Protein AF-A0AAD5TIK5-F1 (afdb_monomer)

Organism: NCBI:txid109894

InterPro domains:
  IPR019189 Large ribosomal subunit protein mL41 [PF09809] (14-83)
  IPR019189 Large ribosomal subunit protein mL41 [PTHR21338] (10-72)

Solvent-accessible surface area (backbone atoms only — not comparable to full-atom values): 8329 Å² total; per-residue (Å²): 137,83,79,56,72,84,76,65,58,87,69,96,62,89,86,49,54,86,75,49,60,100,84,45,84,55,86,90,78,86,73,75,52,51,47,76,45,98,85,75,48,76,46,78,37,76,90,57,52,88,77,85,88,76,77,89,61,92,84,59,88,77,65,101,70,77,67,89,82,57,79,86,69,80,91,70,84,87,49,79,51,58,58,50,33,80,90,59,48,61,87,89,52,56,69,66,59,50,51,50,53,34,51,52,32,52,49,54,49,51,53,53,54,65,62,57,73,74,82,118

Foldseek 3Di:
DDDDPVVVPDDPDDDDCVRDDPVDDDDPPPDDQFDADPVGDTDGDNVSDDDDDDDDCVPPPDDPDDDPPPDPDPDDDDAQLNCLDPVNDDPPDDVVVSVVSNVVSVVVVVVVVVVVVPPD

Radius of gyration: 28.24 Å; Cα contacts (8 Å, |Δi|>4): 46; chains: 1; bounding box: 49×70×64 Å

Secondary structure (DSSP, 8-state):
-PPPTTTS-S-SSPP-TTTS-TT-----S----EEE-TTSPEEE-GGGSPP--PPP-TT----SS--TTS-----PPPPHHHHTSGGGS-TTS-HHHHHHHHHHHHHHHHHHHHHHTT--

pLDDT: mean 86.06, std 11.11, range [50.03, 97.62]

Nearest PDB structures (foldseek):
  6ywy-assembly1_3  TM=8.355E-01  e=8.961E-04  Neurospora crassa
  5mrc-assembly1_3  TM=8.399E-01  e=1.339E-03  Saccharomyces cerevisiae
  3j6b-assembly1_3  TM=8.224E-01  e=1.751E-03  Saccharomyces cerevisiae
  7nqh-assembly1_Be  TM=7.445E-01  e=1.339E-03  Sus scrofa
  4v1a-assembly1_e  TM=7.504E-01  e=5.849E-03  Sus scrofa

Structure (mmCIF, N/CA/C/O backbone):
data_AF-A0AAD5TIK5-F1
#
_entry.id   AF-A0AAD5TIK5-F1
#
loop_
_atom_site.group_PDB
_atom_site.id
_atom_site.type_symbol
_atom_site.label_atom_id
_atom_site.label_alt_id
_atom_site.label_comp_id
_atom_site.label_asym_id
_atom_site.label_entity_id
_atom_site.label_seq_id
_atom_site.pdbx_PDB_ins_code
_atom_site.Cartn_x
_atom_site.Cartn_y
_atom_site.Cartn_z
_atom_site.occupancy
_atom_site.B_iso_or_equiv
_atom_site.auth_seq_id
_atom_site.auth_comp_id
_atom_site.auth_asym_id
_atom_site.auth_atom_id
_atom_site.pdbx_PDB_model_num
ATOM 1 N N . MET A 1 1 ? 11.619 42.492 -7.413 1.00 57.28 1 MET A N 1
ATOM 2 C CA . MET A 1 1 ? 11.420 41.617 -8.589 1.00 57.28 1 MET A CA 1
ATOM 3 C C . MET A 1 1 ? 12.537 40.581 -8.584 1.00 57.28 1 MET A C 1
ATOM 5 O O . MET A 1 1 ? 13.692 40.977 -8.606 1.00 57.28 1 MET A O 1
ATOM 9 N N . GLN A 1 2 ? 12.225 39.293 -8.423 1.00 55.62 2 GLN A N 1
ATOM 10 C CA . GLN A 1 2 ? 13.240 38.229 -8.442 1.00 55.62 2 GLN A CA 1
ATOM 11 C C . GLN A 1 2 ? 13.550 37.869 -9.908 1.00 55.62 2 GLN A C 1
ATOM 13 O O . GLN A 1 2 ? 12.604 37.728 -10.689 1.00 55.62 2 GLN A O 1
ATOM 18 N N . PRO A 1 3 ? 14.826 37.747 -10.309 1.00 66.81 3 PRO A N 1
ATOM 19 C CA . PRO A 1 3 ? 15.184 37.385 -11.677 1.00 66.81 3 PRO A CA 1
ATOM 20 C C . PRO A 1 3 ? 14.684 35.976 -12.042 1.00 66.81 3 PRO A C 1
ATOM 22 O O . PRO A 1 3 ? 14.521 35.107 -11.184 1.00 66.81 3 PRO A O 1
ATOM 25 N N . SER A 1 4 ? 14.404 35.746 -13.329 1.00 65.69 4 SER A N 1
ATOM 26 C CA . SER A 1 4 ? 13.912 34.451 -13.815 1.00 65.69 4 SER A CA 1
ATOM 27 C C . SER A 1 4 ? 14.976 33.357 -13.638 1.00 65.69 4 SER A C 1
ATOM 29 O O . SER A 1 4 ? 16.172 33.633 -13.642 1.00 65.69 4 SER A O 1
ATOM 31 N N . LYS A 1 5 ? 14.566 32.086 -13.502 1.00 64.12 5 LYS A N 1
ATOM 32 C CA . LYS A 1 5 ? 15.488 30.950 -13.263 1.00 64.12 5 LYS A CA 1
ATOM 33 C C . LYS A 1 5 ? 16.607 30.811 -14.303 1.00 64.12 5 LYS A C 1
ATOM 35 O O . LYS A 1 5 ? 17.629 30.218 -13.991 1.00 64.12 5 LYS A O 1
ATOM 40 N N . ILE A 1 6 ? 16.419 31.353 -15.508 1.00 63.78 6 ILE A N 1
ATOM 41 C CA . ILE A 1 6 ? 17.438 31.379 -16.568 1.00 63.78 6 ILE A CA 1
ATOM 42 C C . ILE A 1 6 ? 18.629 32.264 -16.155 1.00 63.78 6 ILE A C 1
ATOM 44 O O . ILE A 1 6 ? 19.769 31.935 -16.461 1.00 63.78 6 ILE A O 1
ATOM 48 N N . LEU A 1 7 ? 18.374 33.344 -15.409 1.00 62.66 7 LEU A N 1
ATOM 49 C CA . LEU A 1 7 ? 19.379 34.310 -14.953 1.00 62.66 7 LEU A CA 1
ATOM 50 C C . LEU A 1 7 ? 20.062 33.911 -13.630 1.00 62.66 7 LEU A C 1
ATOM 52 O O . LEU A 1 7 ? 21.098 34.469 -13.293 1.00 62.66 7 LEU A O 1
ATOM 56 N N . LEU A 1 8 ? 19.505 32.955 -12.877 1.00 65.50 8 LEU A N 1
ATOM 57 C CA . LEU A 1 8 ? 19.975 32.566 -11.535 1.00 65.50 8 LEU A CA 1
ATOM 58 C C . LEU A 1 8 ? 21.005 31.421 -11.519 1.00 65.50 8 LEU A C 1
ATOM 60 O O . LEU A 1 8 ? 21.292 30.876 -10.454 1.00 65.50 8 LEU A O 1
ATOM 64 N N . ALA A 1 9 ? 21.573 31.064 -12.676 1.00 70.25 9 ALA A N 1
ATOM 65 C CA . ALA A 1 9 ? 22.432 29.888 -12.841 1.00 70.25 9 ALA A CA 1
ATOM 66 C C . ALA A 1 9 ? 21.768 28.586 -12.322 1.00 70.25 9 ALA A C 1
ATOM 68 O O . ALA A 1 9 ? 20.562 28.518 -12.062 1.00 70.25 9 ALA A O 1
ATOM 69 N N . ALA A 1 10 ? 22.533 27.494 -12.231 1.00 74.81 10 ALA A N 1
ATOM 70 C CA . ALA A 1 10 ? 22.014 26.226 -11.726 1.00 74.81 10 ALA A CA 1
ATOM 71 C C . ALA A 1 10 ? 21.690 26.330 -10.225 1.00 74.81 10 ALA A C 1
ATOM 73 O O . ALA A 1 10 ? 22.540 26.669 -9.404 1.00 74.81 10 ALA A O 1
ATOM 74 N N . THR A 1 11 ? 20.456 25.995 -9.850 1.00 78.00 11 THR A N 1
ATOM 75 C CA . THR A 1 11 ? 20.032 25.973 -8.442 1.00 78.00 11 THR A CA 1
ATOM 76 C C . THR A 1 11 ? 20.360 24.618 -7.804 1.00 78.00 11 THR A C 1
ATOM 78 O O . THR A 1 11 ? 20.203 23.580 -8.442 1.00 78.00 11 THR A O 1
ATOM 81 N N . ARG A 1 12 ? 20.767 24.594 -6.523 1.00 81.62 12 ARG A N 1
ATOM 82 C CA . ARG A 1 12 ? 21.075 23.354 -5.760 1.00 81.62 12 ARG A CA 1
ATOM 83 C C . ARG A 1 12 ? 19.820 22.588 -5.292 1.00 81.62 12 ARG A C 1
ATOM 85 O O . ARG A 1 12 ? 19.884 21.813 -4.344 1.00 81.62 12 ARG A O 1
ATOM 92 N N . GLY A 1 13 ? 18.666 22.846 -5.908 1.00 84.44 13 GLY A N 1
ATOM 93 C CA . GLY A 1 13 ? 17.400 22.190 -5.577 1.00 84.44 13 GLY A CA 1
ATOM 94 C C . GLY A 1 13 ? 17.309 20.765 -6.131 1.00 84.44 13 GLY A C 1
ATOM 95 O O . GLY A 1 13 ? 18.147 20.330 -6.920 1.00 84.44 13 GLY A O 1
ATOM 96 N N . VAL A 1 14 ? 16.260 20.032 -5.747 1.00 88.75 14 VAL A N 1
ATOM 97 C CA . VAL A 1 14 ? 16.025 18.673 -6.259 1.00 88.75 14 VAL A CA 1
ATOM 98 C C . VAL A 1 14 ? 15.786 18.716 -7.767 1.00 88.75 14 VAL A C 1
ATOM 100 O O . VAL A 1 14 ? 14.821 19.320 -8.234 1.00 88.75 14 VAL A O 1
ATOM 103 N N . LEU A 1 15 ? 16.643 18.021 -8.515 1.00 89.56 15 LEU A N 1
ATOM 104 C CA . LEU A 1 15 ? 16.535 17.919 -9.964 1.00 89.56 15 LEU A CA 1
ATOM 105 C C . LEU A 1 15 ? 15.326 17.056 -10.363 1.00 89.56 15 LEU A C 1
ATOM 107 O O . LEU A 1 15 ? 15.194 15.899 -9.936 1.00 89.56 15 LEU A O 1
ATOM 111 N N . ASN A 1 16 ? 14.442 17.617 -11.183 1.00 89.00 16 ASN A N 1
ATOM 112 C CA . ASN A 1 16 ? 13.271 16.947 -11.743 1.00 89.00 16 ASN A CA 1
ATOM 113 C C . ASN A 1 16 ? 13.463 16.624 -13.236 1.00 89.00 16 ASN A C 1
ATOM 115 O O . ASN A 1 16 ? 14.390 17.105 -13.884 1.00 89.00 16 ASN A O 1
ATOM 119 N N . ALA A 1 17 ? 12.558 15.818 -13.796 1.00 90.94 17 ALA A N 1
ATOM 120 C CA . ALA A 1 17 ? 12.623 15.382 -15.194 1.00 90.94 17 ALA A CA 1
ATOM 121 C C . ALA A 1 17 ? 12.584 16.530 -16.225 1.00 90.94 17 ALA A C 1
ATOM 123 O O . ALA A 1 17 ? 12.958 16.328 -17.372 1.00 90.94 17 ALA A O 1
ATOM 124 N N . LYS A 1 18 ? 12.137 17.731 -15.832 1.00 88.19 18 LYS A N 1
ATOM 125 C CA . LYS A 1 18 ? 12.020 18.914 -16.703 1.00 88.19 18 LYS A CA 1
ATOM 126 C C . LYS A 1 18 ? 13.271 19.796 -16.692 1.00 88.19 18 LYS A C 1
ATOM 128 O O . LYS A 1 18 ? 13.346 20.741 -17.467 1.00 88.19 18 LYS A O 1
ATOM 133 N N . GLN A 1 19 ? 14.202 19.550 -15.772 1.00 87.62 19 GLN A N 1
ATOM 134 C CA . GLN A 1 19 ? 15.386 20.388 -15.566 1.00 87.62 19 GLN A CA 1
ATOM 135 C C . GLN A 1 19 ? 16.658 19.805 -16.193 1.00 87.62 19 GLN A C 1
ATOM 137 O O . GLN A 1 19 ? 17.653 20.516 -16.302 1.00 87.62 19 GLN A O 1
ATOM 142 N N . GLY A 1 20 ? 16.654 18.525 -16.568 1.00 85.94 20 GLY A N 1
ATOM 143 C CA . GLY A 1 20 ? 17.786 17.885 -17.232 1.00 85.94 20 GLY A CA 1
ATOM 144 C C . GLY A 1 20 ? 17.749 18.018 -18.757 1.00 85.94 20 GLY A C 1
ATOM 145 O O . GLY A 1 20 ? 16.764 18.462 -19.342 1.00 85.94 20 GLY A O 1
ATOM 146 N N . ASN A 1 21 ? 18.844 17.625 -19.409 1.00 88.31 21 ASN A N 1
ATOM 147 C CA . ASN A 1 21 ? 18.939 17.571 -20.869 1.00 88.31 21 ASN A CA 1
ATOM 148 C C . ASN A 1 21 ? 18.237 16.318 -21.443 1.00 88.31 21 ASN A C 1
ATOM 150 O O . ASN A 1 21 ? 17.660 15.517 -20.711 1.00 88.31 21 ASN A O 1
ATOM 154 N N . LYS A 1 22 ? 18.351 16.102 -22.762 1.00 90.44 22 LYS A N 1
ATOM 155 C CA . LYS A 1 22 ? 17.762 14.948 -23.473 1.00 90.44 22 LYS A CA 1
ATOM 156 C C . LYS A 1 22 ? 18.237 13.568 -22.988 1.00 90.44 22 LYS A C 1
ATOM 158 O O . LYS A 1 22 ? 17.643 12.578 -23.388 1.00 90.44 22 LYS A O 1
ATOM 163 N N . ASN A 1 23 ? 19.281 13.484 -22.162 1.00 92.62 23 ASN A N 1
ATOM 164 C CA . ASN A 1 23 ? 19.812 12.223 -21.633 1.00 92.62 23 ASN A CA 1
ATOM 165 C C . ASN A 1 23 ? 19.429 11.999 -20.162 1.00 92.62 23 ASN A C 1
ATOM 167 O O . ASN A 1 23 ? 19.726 10.947 -19.598 1.00 92.62 23 ASN A O 1
ATOM 171 N N . TYR A 1 24 ? 18.763 12.968 -19.531 1.00 93.19 24 TYR A N 1
ATOM 172 C CA . TYR A 1 24 ? 18.328 12.875 -18.146 1.00 93.19 24 TYR A CA 1
ATOM 173 C C . TYR A 1 24 ? 16.870 12.418 -18.061 1.00 93.19 24 TYR A C 1
ATOM 175 O O . TYR A 1 24 ? 15.938 13.218 -17.973 1.00 93.19 24 TYR A O 1
ATOM 183 N N . TYR A 1 25 ? 16.674 11.101 -18.060 1.00 91.88 25 TYR A N 1
ATOM 184 C CA . TYR A 1 25 ? 15.357 10.493 -17.900 1.00 91.88 25 TYR A CA 1
ATOM 185 C C . TYR A 1 25 ? 15.122 10.116 -16.440 1.00 91.88 25 TYR A C 1
ATOM 187 O O . TYR A 1 25 ? 15.727 9.182 -15.916 1.00 91.88 25 TYR A O 1
ATOM 195 N N . LYS A 1 26 ? 14.211 10.832 -15.777 1.00 94.25 26 LYS A N 1
ATOM 196 C CA . LYS A 1 26 ? 13.812 10.559 -14.393 1.00 94.25 26 LYS A CA 1
ATOM 197 C C . LYS A 1 26 ? 12.304 10.345 -14.309 1.00 94.25 26 LYS A C 1
ATOM 199 O O . LYS A 1 26 ? 11.530 11.154 -14.807 1.00 94.25 26 LYS A O 1
ATOM 204 N N . GLY A 1 27 ? 11.891 9.253 -13.671 1.00 93.00 27 GLY A N 1
ATOM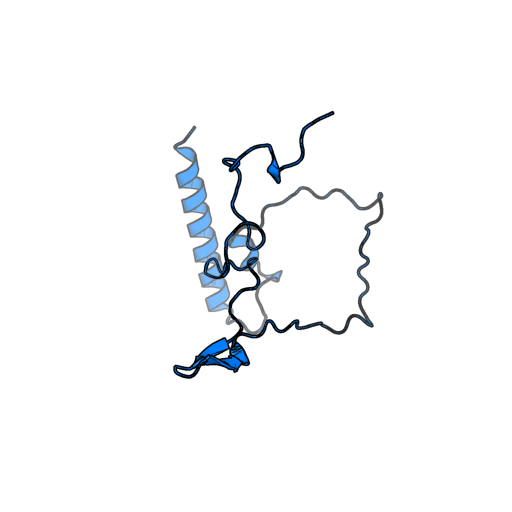 205 C CA . GLY A 1 27 ? 10.478 8.954 -13.431 1.00 93.00 27 GLY A CA 1
ATOM 206 C C . GLY A 1 27 ? 9.874 9.762 -12.276 1.00 93.00 27 GLY A C 1
ATOM 207 O O . GLY A 1 27 ? 10.586 10.389 -11.493 1.00 93.00 27 GLY A O 1
ATOM 208 N N . THR A 1 28 ? 8.548 9.698 -12.145 1.00 94.06 28 THR A N 1
ATOM 209 C CA . THR A 1 28 ? 7.758 10.366 -11.089 1.00 94.06 28 THR A CA 1
ATOM 210 C C . THR A 1 28 ? 7.253 9.411 -10.000 1.00 94.06 28 THR A C 1
ATOM 212 O O . THR A 1 28 ? 6.458 9.810 -9.158 1.00 94.06 28 THR A O 1
ATOM 215 N N . GLY A 1 29 ? 7.700 8.150 -10.003 1.00 92.44 29 GLY A N 1
ATOM 216 C CA . GLY A 1 29 ? 7.292 7.152 -9.005 1.00 92.44 29 GLY A CA 1
ATOM 217 C C . GLY A 1 29 ? 6.054 6.321 -9.368 1.00 92.44 29 GLY A C 1
ATOM 218 O O . GLY A 1 29 ? 5.489 5.670 -8.500 1.00 92.44 29 GLY A O 1
ATOM 219 N N . SER A 1 30 ? 5.646 6.267 -10.641 1.00 90.75 30 SER A N 1
ATOM 220 C CA . SER A 1 30 ? 4.494 5.465 -11.109 1.00 90.75 30 SER A CA 1
ATOM 221 C C . SER A 1 30 ? 4.648 3.938 -10.938 1.00 90.75 30 SER A C 1
ATOM 223 O O . SER A 1 30 ? 3.680 3.179 -11.032 1.00 90.75 30 SER A O 1
ATOM 225 N N . GLY A 1 31 ? 5.868 3.458 -10.683 1.00 92.44 31 GLY A N 1
ATOM 226 C CA . GLY A 1 31 ? 6.208 2.036 -10.722 1.00 92.44 31 GLY A CA 1
ATOM 227 C C . GLY A 1 31 ? 6.298 1.486 -12.153 1.00 92.44 31 GLY A C 1
ATOM 228 O O . GLY A 1 31 ? 5.902 2.132 -13.124 1.00 92.44 31 GLY A O 1
ATOM 229 N N . LYS A 1 32 ? 6.867 0.285 -12.285 1.00 93.25 32 LYS A N 1
ATOM 230 C CA . LYS A 1 32 ? 7.112 -0.405 -13.562 1.00 93.25 32 LYS A CA 1
ATOM 231 C C . LYS A 1 32 ? 5.938 -1.334 -13.899 1.00 93.25 32 LYS A C 1
ATOM 233 O O . LYS A 1 32 ? 5.691 -2.269 -13.145 1.00 93.25 32 LYS A O 1
ATOM 238 N N . MET A 1 33 ? 5.285 -1.127 -15.047 1.00 96.56 33 MET A N 1
ATOM 239 C CA . MET A 1 33 ? 4.129 -1.929 -15.510 1.00 96.56 33 MET A CA 1
ATOM 240 C C . MET A 1 33 ? 4.503 -3.064 -16.479 1.00 96.56 33 MET A C 1
ATOM 242 O O . MET A 1 33 ? 3.650 -3.797 -16.966 1.00 96.56 33 MET A O 1
ATOM 246 N N . GLY A 1 34 ? 5.783 -3.187 -16.805 1.00 95.94 34 GLY A N 1
ATOM 247 C CA . GLY A 1 34 ? 6.266 -4.076 -17.850 1.00 95.94 34 GLY A CA 1
ATOM 248 C C . GLY A 1 34 ? 7.749 -3.863 -18.099 1.00 95.94 34 GLY A C 1
ATOM 249 O O . GLY A 1 34 ? 8.417 -3.207 -17.300 1.00 95.94 34 GLY A O 1
ATOM 250 N N . ARG A 1 35 ? 8.301 -4.373 -19.193 1.00 96.19 35 ARG A N 1
ATOM 251 C CA . ARG A 1 35 ? 9.747 -4.321 -19.461 1.00 96.19 35 ARG A CA 1
ATOM 252 C C . ARG A 1 35 ? 10.068 -3.841 -20.867 1.00 96.19 35 ARG A C 1
ATOM 254 O O . ARG A 1 35 ? 9.315 -4.068 -21.805 1.00 96.19 35 ARG A O 1
ATOM 261 N N . TRP A 1 36 ? 11.239 -3.231 -21.016 1.00 97.25 36 TRP A N 1
ATOM 262 C CA . TRP A 1 36 ? 11.806 -2.948 -22.328 1.00 97.25 36 TRP A CA 1
ATOM 263 C C . TRP A 1 36 ? 12.357 -4.226 -22.970 1.00 97.25 36 TRP A C 1
ATOM 265 O O . TRP A 1 36 ? 12.838 -5.138 -22.295 1.00 97.25 36 TRP A O 1
ATOM 275 N N . THR A 1 37 ? 12.277 -4.280 -24.291 1.00 97.56 37 THR A N 1
ATOM 276 C CA . THR A 1 37 ? 12.976 -5.249 -25.141 1.00 97.56 37 THR A CA 1
ATOM 277 C C . THR A 1 37 ? 14.311 -4.668 -25.596 1.00 97.56 37 THR A C 1
ATOM 279 O O . THR A 1 37 ? 14.487 -3.451 -25.602 1.00 97.56 37 THR A O 1
ATOM 282 N N . ALA A 1 38 ? 15.227 -5.521 -26.061 1.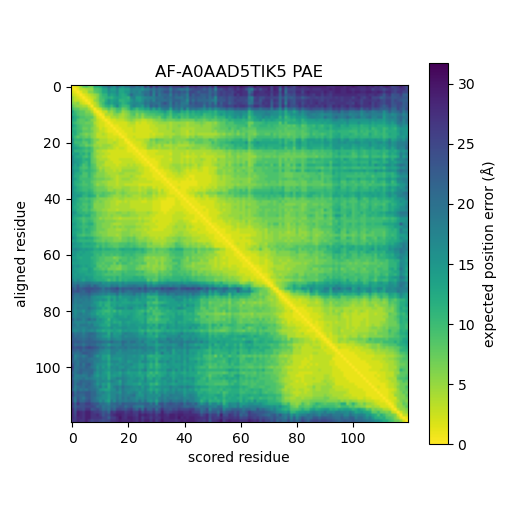00 96.94 38 ALA A N 1
ATOM 283 C CA . ALA A 1 38 ? 16.513 -5.075 -26.606 1.00 96.94 38 ALA A CA 1
ATOM 284 C C . ALA A 1 38 ? 16.366 -4.104 -27.797 1.00 96.94 38 ALA A C 1
ATOM 286 O O . ALA A 1 38 ? 17.231 -3.270 -28.024 1.00 96.94 38 ALA A O 1
ATOM 287 N N . ARG A 1 39 ? 15.247 -4.177 -28.536 1.00 96.75 39 ARG A N 1
ATOM 288 C CA . ARG A 1 39 ? 14.942 -3.308 -29.688 1.00 96.75 39 ARG A CA 1
ATOM 289 C C . ARG A 1 39 ? 14.075 -2.092 -29.330 1.00 96.75 39 ARG A C 1
ATOM 291 O O . ARG A 1 39 ? 13.404 -1.550 -30.201 1.00 96.75 39 ARG A O 1
ATOM 298 N N . GLY A 1 40 ? 14.009 -1.703 -28.055 1.00 95.25 40 GLY A N 1
ATOM 299 C CA . GLY A 1 40 ? 13.314 -0.480 -27.634 1.00 95.25 40 GLY A CA 1
ATOM 300 C C . GLY A 1 40 ? 11.783 -0.544 -27.670 1.00 95.25 40 GLY A C 1
ATOM 301 O O . GLY A 1 40 ? 11.132 0.481 -27.520 1.00 95.25 40 GLY A O 1
ATOM 302 N N . ARG A 1 41 ? 11.171 -1.724 -27.834 1.00 97.62 41 ARG A N 1
ATOM 303 C CA . ARG A 1 41 ? 9.724 -1.909 -27.599 1.00 97.62 41 ARG A CA 1
ATOM 304 C C . ARG A 1 41 ? 9.457 -2.120 -26.113 1.00 97.62 41 ARG A C 1
ATOM 306 O O . ARG A 1 41 ? 10.265 -2.776 -25.454 1.00 97.62 41 ARG A O 1
ATOM 313 N N . TYR A 1 42 ? 8.326 -1.640 -25.608 1.00 97.12 42 TYR A N 1
ATOM 314 C CA . TYR A 1 42 ? 7.885 -1.890 -24.235 1.00 97.12 42 TYR A CA 1
ATOM 315 C C . TYR A 1 42 ? 6.809 -2.981 -24.217 1.00 97.12 42 TYR A C 1
ATOM 317 O O . TYR A 1 42 ? 5.812 -2.874 -24.926 1.00 97.12 42 TYR A O 1
ATOM 325 N N . ILE A 1 43 ? 7.019 -4.036 -23.431 1.00 97.38 43 ILE A N 1
ATOM 326 C C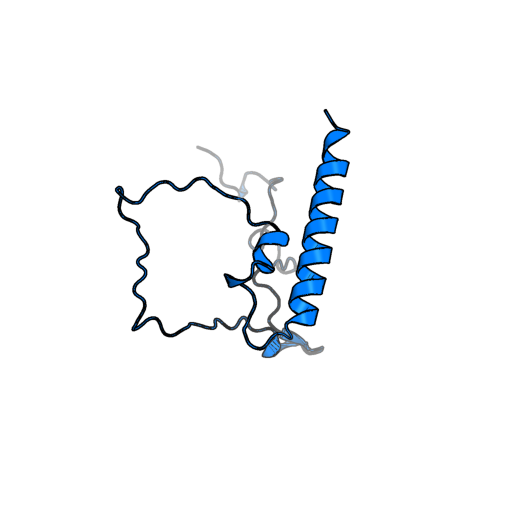A . ILE A 1 43 ? 6.063 -5.130 -23.229 1.00 97.38 43 ILE A CA 1
ATOM 327 C C . ILE A 1 43 ? 5.361 -4.897 -21.900 1.00 97.38 43 ILE A C 1
ATOM 329 O O . ILE A 1 43 ? 6.022 -4.796 -20.867 1.00 97.38 43 ILE A O 1
ATOM 333 N N . LEU A 1 44 ? 4.033 -4.842 -21.933 1.00 97.25 44 LEU A N 1
ATOM 334 C CA . LEU A 1 44 ? 3.200 -4.765 -20.743 1.00 97.25 44 LEU A CA 1
ATOM 335 C C . LEU A 1 44 ? 3.046 -6.146 -20.095 1.00 97.25 44 LEU A C 1
ATOM 337 O O . LEU A 1 44 ? 2.835 -7.138 -20.788 1.00 97.25 44 LEU A O 1
ATOM 341 N N . GLU A 1 45 ? 3.144 -6.199 -18.769 1.00 97.31 45 GLU A N 1
ATOM 342 C CA . GLU A 1 45 ? 3.075 -7.434 -17.985 1.00 97.31 45 GLU A CA 1
ATOM 343 C C . GLU A 1 45 ? 1.814 -7.399 -17.099 1.00 97.31 45 GLU A C 1
ATOM 345 O O . GLU A 1 45 ? 1.834 -6.730 -16.063 1.00 97.31 45 GLU A O 1
ATOM 350 N N . PRO A 1 46 ? 0.712 -8.088 -17.471 1.00 95.38 46 PRO A N 1
ATOM 351 C CA . PRO A 1 46 ? -0.588 -7.926 -16.807 1.00 95.38 46 PRO A CA 1
ATOM 352 C C . PRO A 1 46 ? -0.591 -8.206 -15.300 1.00 95.38 46 PRO A C 1
ATOM 354 O O . PRO A 1 46 ? -1.326 -7.570 -14.553 1.00 95.38 46 PRO A O 1
ATOM 357 N N . TRP A 1 47 ? 0.275 -9.105 -14.824 1.00 94.38 47 TRP A N 1
ATOM 358 C CA . TRP A 1 47 ? 0.414 -9.425 -13.398 1.00 94.38 47 TRP A CA 1
ATOM 359 C C . TRP A 1 47 ? 1.042 -8.295 -12.567 1.00 94.38 47 TRP A C 1
ATOM 361 O O . TRP A 1 47 ? 0.991 -8.334 -11.342 1.00 94.38 47 TRP A O 1
ATOM 371 N N . ARG A 1 48 ? 1.658 -7.290 -13.206 1.00 94.56 48 ARG A N 1
ATOM 372 C CA . ARG A 1 48 ? 2.164 -6.084 -12.526 1.00 94.56 48 ARG A CA 1
ATOM 373 C C . ARG A 1 48 ? 1.120 -4.982 -12.424 1.00 94.56 48 ARG A C 1
ATOM 375 O O . ARG A 1 48 ? 1.369 -3.970 -11.765 1.00 94.56 48 ARG A O 1
ATOM 382 N N . PHE A 1 49 ? -0.005 -5.122 -13.119 1.00 94.69 49 PHE A N 1
ATOM 383 C CA . PHE A 1 49 ? -1.040 -4.106 -13.093 1.00 94.69 49 PHE A CA 1
ATOM 384 C C . PHE A 1 49 ? -1.688 -4.078 -11.715 1.00 94.69 49 PHE A C 1
ATOM 386 O O . PHE A 1 49 ? -1.988 -5.111 -11.122 1.00 94.69 49 PHE A O 1
ATOM 393 N N . ARG A 1 50 ? -1.913 -2.870 -11.202 1.00 93.38 50 ARG A N 1
ATOM 394 C CA . ARG A 1 50 ? -2.679 -2.681 -9.972 1.00 93.38 50 ARG A CA 1
ATOM 395 C C . ARG A 1 50 ? -4.142 -2.940 -10.301 1.00 93.38 50 ARG A C 1
ATOM 397 O O . ARG A 1 50 ? -4.711 -2.223 -11.120 1.00 93.38 50 ARG A O 1
ATOM 404 N N . GLN A 1 51 ? -4.715 -3.965 -9.687 1.00 94.88 51 GLN A N 1
ATOM 405 C CA . GLN A 1 51 ? -6.128 -4.294 -9.817 1.00 94.88 51 GLN A CA 1
ATOM 406 C C . GLN A 1 51 ? -6.862 -3.770 -8.588 1.00 94.88 51 GLN A C 1
ATOM 408 O O . GLN A 1 51 ? -6.482 -4.064 -7.456 1.00 94.88 51 GLN A O 1
ATOM 413 N N . TRP A 1 52 ? -7.897 -2.970 -8.819 1.00 96.12 52 TRP A N 1
ATOM 414 C CA . TRP A 1 52 ? -8.756 -2.457 -7.761 1.00 96.12 52 TRP A CA 1
ATOM 415 C C . TRP A 1 52 ? -9.958 -3.387 -7.637 1.00 96.12 52 TRP A C 1
ATOM 417 O O . TRP A 1 52 ? -10.835 -3.381 -8.498 1.00 96.12 52 TRP A O 1
ATOM 427 N N . VAL A 1 53 ? -9.973 -4.215 -6.591 1.00 96.06 53 VAL A N 1
ATOM 428 C CA . VAL A 1 53 ? -11.115 -5.083 -6.279 1.00 96.06 53 VAL A CA 1
ATOM 429 C C . VAL A 1 53 ? -12.142 -4.238 -5.536 1.00 96.06 53 VAL A C 1
ATOM 431 O O . VAL A 1 53 ? -11.992 -3.969 -4.346 1.00 96.06 53 VAL A O 1
ATOM 434 N N . VAL A 1 54 ? -13.142 -3.754 -6.269 1.00 96.56 54 VAL A N 1
ATOM 435 C CA . VAL A 1 54 ? -14.231 -2.945 -5.717 1.00 96.56 54 VAL A CA 1
ATOM 436 C C . VAL A 1 54 ? -15.368 -3.890 -5.309 1.00 96.56 54 VAL A C 1
ATOM 438 O O . VAL A 1 54 ? -15.896 -4.575 -6.186 1.00 96.56 54 VAL A O 1
ATOM 441 N N . PRO A 1 55 ? -15.727 -3.982 -4.015 1.00 95.75 55 PRO A N 1
ATOM 442 C CA . PRO A 1 55 ? -16.869 -4.782 -3.580 1.00 95.75 55 PRO A CA 1
ATOM 443 C C . PRO A 1 55 ? -18.189 -4.129 -4.011 1.00 95.75 55 PRO A C 1
ATOM 445 O O . PRO A 1 55 ? -18.236 -2.923 -4.256 1.00 95.75 55 PRO A O 1
ATOM 448 N N . ASP A 1 56 ? -19.269 -4.910 -4.059 1.00 96.50 56 ASP A N 1
ATOM 449 C CA . ASP A 1 56 ? -20.606 -4.331 -4.189 1.00 96.50 56 ASP A CA 1
ATOM 450 C C . ASP A 1 56 ? -20.975 -3.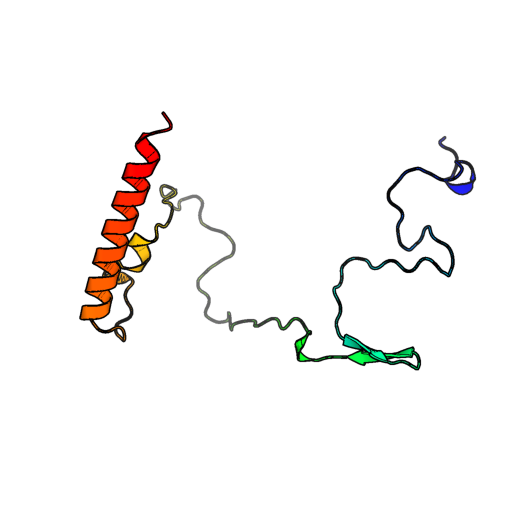589 -2.895 1.00 96.50 56 ASP A C 1
ATOM 452 O O . ASP A 1 56 ? -20.863 -4.129 -1.794 1.00 96.50 56 ASP A O 1
ATOM 456 N N . LEU A 1 57 ? -21.377 -2.328 -3.038 1.00 95.94 57 LEU A N 1
ATOM 457 C CA . LEU A 1 57 ? -21.739 -1.435 -1.937 1.00 95.94 57 LEU A CA 1
ATOM 458 C C . LEU A 1 57 ? -23.240 -1.120 -1.913 1.00 95.94 57 LEU A C 1
ATOM 460 O O . LEU A 1 57 ? -23.666 -0.297 -1.101 1.00 95.94 57 LEU A O 1
ATOM 464 N N . SER A 1 58 ? -24.039 -1.755 -2.777 1.00 95.62 58 SER A N 1
ATOM 465 C CA . SER A 1 58 ? -25.484 -1.520 -2.893 1.00 95.62 58 SER A CA 1
ATOM 466 C C . SER A 1 58 ? -26.238 -1.695 -1.565 1.00 95.62 58 SER A C 1
ATOM 468 O O . SER A 1 58 ? -27.162 -0.935 -1.279 1.00 95.62 58 SER A O 1
ATOM 470 N N . SER A 1 59 ? -25.798 -2.629 -0.716 1.00 94.75 59 SER A N 1
ATOM 471 C CA . SER A 1 59 ? -26.388 -2.936 0.594 1.00 94.75 59 SER A CA 1
ATOM 472 C C . SER A 1 59 ? -25.569 -2.430 1.791 1.00 94.75 59 SER A C 1
ATOM 474 O O . SER A 1 59 ? -25.718 -2.942 2.900 1.00 94.75 59 SER A O 1
ATOM 476 N N . SER A 1 60 ? -24.657 -1.471 1.601 1.00 95.25 60 SER A N 1
ATOM 477 C CA . SER A 1 60 ? -23.825 -0.968 2.702 1.00 95.25 60 SER A CA 1
ATOM 478 C C . SER A 1 60 ? -24.618 -0.048 3.638 1.00 95.25 60 SER A C 1
ATOM 480 O O .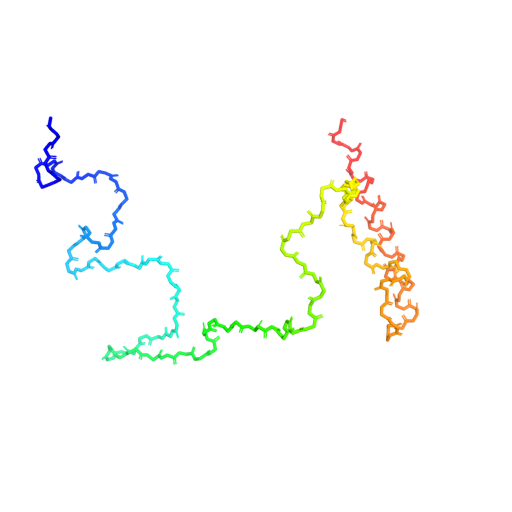 SER A 1 60 ? -24.957 1.076 3.277 1.00 95.25 60 SER A O 1
ATOM 482 N N . GLU A 1 61 ? -24.832 -0.478 4.883 1.00 95.88 61 GLU A N 1
ATOM 483 C CA . GLU A 1 61 ? -25.449 0.344 5.941 1.00 95.88 61 GLU A CA 1
ATOM 484 C C . GLU A 1 61 ? -24.524 1.470 6.442 1.00 95.88 61 GLU A C 1
ATOM 486 O O . GLU A 1 61 ? -24.973 2.482 6.989 1.00 95.88 61 GLU A O 1
ATOM 491 N N . LEU A 1 62 ? -23.211 1.300 6.260 1.00 95.38 62 LEU A N 1
ATOM 492 C CA . LEU A 1 62 ? -22.195 2.211 6.775 1.00 95.38 62 LEU A CA 1
ATOM 493 C C . LEU A 1 62 ? -22.094 3.482 5.926 1.00 95.38 62 LEU A C 1
ATOM 495 O O . LEU A 1 62 ? -22.042 3.436 4.696 1.00 95.38 62 LEU A O 1
ATOM 499 N N . LYS A 1 63 ? -22.001 4.628 6.609 1.00 94.31 63 LYS A N 1
ATOM 500 C CA . LYS A 1 63 ? -21.833 5.964 6.017 1.00 94.31 63 LYS A CA 1
ATOM 501 C C . LYS A 1 63 ? -20.431 6.518 6.306 1.00 94.31 63 LYS A C 1
ATOM 503 O O . LYS A 1 63 ? -19.829 6.148 7.312 1.00 94.31 63 LYS A O 1
ATOM 508 N N . PRO A 1 64 ? -19.920 7.458 5.486 1.00 96.06 64 PRO A N 1
ATOM 509 C CA . PRO A 1 64 ? -18.600 8.065 5.697 1.00 96.06 64 PRO A CA 1
ATOM 510 C C . PRO A 1 64 ? -18.506 8.951 6.952 1.00 96.06 64 PRO A C 1
ATOM 512 O O . PRO A 1 64 ? -17.406 9.323 7.355 1.00 96.06 64 PRO A O 1
ATOM 515 N N . TYR A 1 65 ? -19.638 9.294 7.574 1.00 95.06 65 TYR A N 1
ATOM 516 C CA . TYR A 1 65 ? -19.707 10.116 8.781 1.00 95.06 65 TYR A CA 1
ATOM 517 C C . TYR A 1 65 ? -20.465 9.393 9.894 1.00 95.06 65 TYR A C 1
ATOM 519 O O . TYR A 1 65 ? -21.390 8.625 9.635 1.00 95.06 65 TYR A O 1
ATOM 527 N N . VAL A 1 66 ? -20.090 9.694 11.137 1.00 92.50 66 VAL A N 1
ATOM 528 C CA . VAL A 1 66 ? -20.684 9.136 12.359 1.00 92.50 66 VAL A CA 1
ATOM 529 C C . VAL A 1 66 ? -21.425 10.245 13.115 1.00 92.50 66 VAL A C 1
AT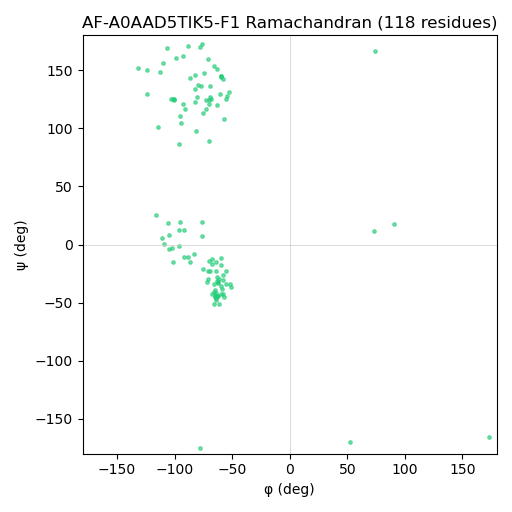OM 531 O O . VAL A 1 66 ? -21.025 11.409 13.057 1.00 92.50 66 VAL A O 1
ATOM 534 N N . SER A 1 67 ? -22.507 9.899 13.822 1.00 93.25 67 SER A N 1
ATOM 535 C CA . SER A 1 67 ? -23.218 10.843 14.697 1.00 93.25 67 SER A CA 1
ATOM 536 C C . SER A 1 67 ? -22.296 11.384 15.794 1.00 93.25 67 SER A C 1
ATOM 538 O O . SER A 1 67 ? -21.480 10.650 16.351 1.00 93.25 67 SER A O 1
ATOM 540 N N . LYS A 1 68 ? -22.470 12.659 16.158 1.00 92.19 68 LYS A N 1
ATOM 541 C CA . LYS A 1 68 ? -21.754 13.283 17.284 1.00 92.19 68 LYS A CA 1
ATOM 542 C C . LYS A 1 68 ? -22.104 12.648 18.632 1.00 92.19 68 LYS A C 1
ATOM 544 O O . LYS A 1 68 ? -21.320 12.756 19.567 1.00 92.19 68 LYS A O 1
ATOM 549 N N . GLU A 1 69 ? -23.262 12.001 18.711 1.00 90.69 69 GLU A N 1
ATOM 550 C CA . GLU A 1 69 ? -23.763 11.321 19.909 1.00 90.69 69 GLU A CA 1
ATOM 551 C C . GLU A 1 69 ? -23.195 9.906 20.067 1.00 90.69 69 GLU A C 1
ATOM 553 O O . GLU A 1 69 ? -23.406 9.266 21.095 1.00 90.69 69 GLU A O 1
ATOM 558 N N . ALA A 1 70 ? -22.468 9.395 19.066 1.00 88.19 70 ALA A N 1
ATOM 559 C CA . ALA A 1 70 ? -21.832 8.093 19.181 1.00 88.19 70 ALA A CA 1
ATOM 560 C C . ALA A 1 70 ? -20.831 8.102 20.344 1.00 88.19 70 ALA A C 1
ATOM 562 O O . ALA A 1 70 ? -19.963 8.976 20.437 1.00 88.19 70 ALA A O 1
ATOM 563 N N . ASN A 1 71 ? -20.942 7.106 21.225 1.00 85.06 71 ASN A N 1
ATOM 564 C CA . ASN A 1 71 ? -20.056 6.975 22.373 1.00 85.06 71 ASN A CA 1
ATOM 565 C C . ASN A 1 71 ? -18.588 6.969 21.927 1.00 85.06 71 ASN A C 1
ATOM 567 O O . ASN A 1 71 ? -18.169 6.162 21.093 1.00 85.06 71 ASN A O 1
ATOM 571 N N . ARG A 1 72 ? -17.777 7.838 22.539 1.00 78.38 72 ARG A N 1
ATOM 572 C CA . ARG A 1 72 ? -16.316 7.762 22.444 1.00 78.38 72 ARG A CA 1
ATOM 573 C C . ARG A 1 72 ? -15.850 6.537 23.223 1.00 78.38 72 ARG A C 1
ATOM 575 O O . ARG A 1 72 ? -15.581 6.617 24.417 1.00 78.38 72 ARG A O 1
ATOM 582 N N . TYR A 1 73 ? -15.779 5.388 22.563 1.00 70.12 73 TYR A N 1
ATOM 583 C CA . TYR A 1 73 ? -15.179 4.205 23.171 1.00 70.12 73 TYR A CA 1
ATOM 584 C C . TYR A 1 73 ? -13.715 4.475 23.545 1.00 70.12 73 TYR A C 1
ATOM 586 O O . TYR A 1 73 ? -12.994 5.175 22.829 1.00 70.12 73 TYR A O 1
ATOM 594 N N . LEU A 1 74 ? -13.261 3.882 24.658 1.00 71.06 74 LEU A N 1
ATOM 595 C CA . LEU A 1 74 ? -11.836 3.792 24.967 1.00 71.06 74 LEU A CA 1
ATOM 596 C C . LEU A 1 74 ? -11.129 3.120 23.788 1.00 71.06 74 LEU A C 1
ATOM 598 O O . LEU A 1 74 ? -11.474 1.994 23.418 1.00 71.06 74 LEU A O 1
ATOM 602 N N . ARG A 1 75 ? -10.108 3.783 23.241 1.00 68.38 75 ARG A N 1
ATOM 603 C CA . ARG A 1 75 ? -9.165 3.152 22.321 1.00 68.38 75 ARG A CA 1
ATOM 604 C C . ARG A 1 75 ? -8.546 1.955 23.045 1.00 68.38 75 ARG A C 1
ATOM 606 O O . ARG A 1 75 ? -7.779 2.125 23.988 1.00 68.38 75 ARG A O 1
ATOM 613 N N . ARG A 1 76 ? -8.926 0.747 22.636 1.00 76.06 76 ARG A N 1
ATOM 614 C CA . ARG A 1 76 ? -8.303 -0.498 23.083 1.00 76.06 76 ARG A CA 1
ATOM 615 C C . ARG A 1 76 ? -7.398 -0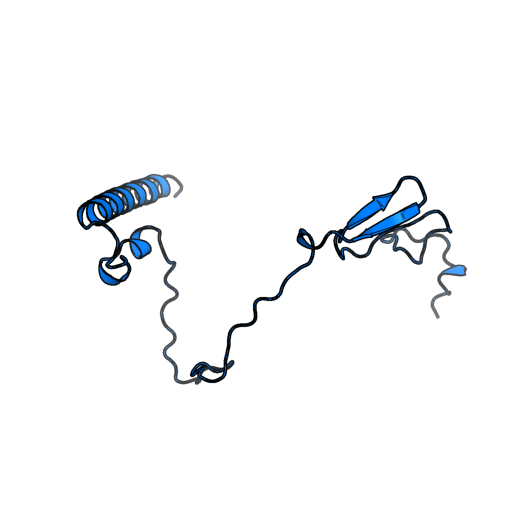.982 21.969 1.00 76.06 76 ARG A C 1
ATOM 617 O O . ARG A 1 76 ? -7.856 -1.146 20.842 1.00 76.06 76 ARG A O 1
ATOM 624 N N . ASP A 1 77 ? -6.134 -1.209 22.287 1.00 80.94 77 ASP A N 1
ATOM 625 C CA . ASP A 1 77 ? -5.223 -1.835 21.341 1.00 80.94 77 ASP A CA 1
ATOM 626 C C . ASP A 1 77 ? -5.578 -3.316 21.226 1.00 80.94 77 ASP A C 1
ATOM 628 O O . ASP A 1 77 ? -5.640 -4.038 22.225 1.00 80.94 77 ASP A O 1
ATOM 632 N N . HIS A 1 78 ? -5.839 -3.761 19.999 1.00 82.94 78 HIS A N 1
ATOM 633 C CA . HIS A 1 78 ? -6.088 -5.168 19.739 1.00 82.94 78 HIS A CA 1
ATOM 634 C C . HIS A 1 78 ? -4.797 -5.960 19.918 1.00 82.94 78 HIS A C 1
ATOM 636 O O . HIS A 1 78 ? -3.793 -5.718 19.248 1.00 82.94 78 HIS A O 1
ATOM 642 N N . SER A 1 79 ? -4.832 -6.920 20.835 1.00 81.56 79 SER A N 1
ATOM 643 C CA . SER A 1 79 ? -3.700 -7.797 21.122 1.00 81.56 79 SER A CA 1
ATOM 644 C C . SER A 1 79 ? -3.851 -9.143 20.416 1.00 81.56 79 SER A C 1
ATOM 646 O O . SER A 1 79 ? -4.958 -9.569 20.088 1.00 81.56 79 SER A O 1
ATOM 648 N N . PHE A 1 80 ? -2.744 -9.875 20.257 1.00 81.19 80 PHE A N 1
ATOM 649 C CA . PHE A 1 80 ? -2.754 -11.242 19.719 1.00 81.19 80 PHE A CA 1
ATOM 650 C C . PHE A 1 80 ? -3.756 -12.167 20.442 1.00 81.19 80 PHE A C 1
ATOM 652 O O . PHE A 1 80 ? -4.401 -13.008 19.823 1.00 81.19 80 PHE A O 1
ATOM 659 N N . ARG A 1 81 ? -3.960 -11.965 21.752 1.00 82.75 81 ARG A N 1
ATOM 660 C CA . ARG A 1 81 ? -4.935 -12.708 22.565 1.00 82.75 81 ARG A CA 1
ATOM 661 C C . ARG A 1 81 ? -6.384 -12.493 22.116 1.00 82.75 81 ARG A C 1
ATOM 663 O O . ARG A 1 81 ? -7.210 -13.380 22.329 1.00 82.75 81 ARG A O 1
ATOM 670 N N . ASP A 1 82 ? -6.700 -11.348 21.517 1.00 86.56 82 ASP A N 1
ATOM 671 C CA . ASP A 1 82 ? -8.068 -11.014 21.121 1.00 86.56 82 ASP A CA 1
ATOM 672 C C . ASP A 1 82 ? -8.550 -11.835 19.929 1.00 86.56 82 ASP A C 1
ATOM 674 O O . ASP A 1 82 ? -9.723 -12.202 19.900 1.00 86.56 82 ASP A O 1
ATOM 678 N N . TYR A 1 83 ? -7.654 -12.213 19.015 1.00 84.38 83 TYR A N 1
ATOM 679 C CA . TYR A 1 83 ? -7.978 -13.081 17.878 1.00 84.38 83 TYR A CA 1
ATOM 680 C C . TYR A 1 83 ? -8.461 -14.468 18.313 1.00 84.38 83 TYR A C 1
ATOM 682 O O . TYR A 1 83 ? -9.336 -15.043 17.682 1.00 84.38 83 TYR A O 1
ATOM 690 N N . PHE A 1 84 ? -7.950 -14.989 19.431 1.00 85.88 84 PHE A N 1
ATOM 691 C CA . PHE A 1 84 ? -8.301 -16.328 19.917 1.00 85.88 84 PHE A CA 1
ATOM 692 C C . PHE A 1 84 ? -9.407 -16.333 20.976 1.00 85.88 84 PHE A C 1
ATOM 694 O O . PHE A 1 84 ? -9.642 -17.356 21.627 1.00 85.88 84 PHE A O 1
ATOM 701 N N . ARG A 1 85 ? -10.113 -15.213 21.180 1.00 85.44 85 ARG A N 1
ATOM 702 C CA . ARG A 1 85 ? -11.319 -15.208 22.021 1.00 85.44 85 ARG A CA 1
ATOM 703 C C . ARG A 1 85 ? -12.357 -16.170 21.433 1.00 85.44 85 ARG A C 1
ATOM 705 O O . ARG A 1 85 ? -12.454 -16.246 20.216 1.00 85.44 85 ARG A O 1
ATOM 712 N N . PRO A 1 86 ? -13.160 -16.866 22.258 1.00 84.31 86 PRO A N 1
ATOM 713 C CA . PRO A 1 86 ? -14.152 -17.817 21.755 1.00 84.31 86 PRO A CA 1
ATOM 714 C C . PRO A 1 86 ? -15.074 -17.257 20.672 1.00 84.31 86 PRO A C 1
ATOM 716 O O . PRO A 1 86 ? -15.353 -17.960 19.718 1.00 84.31 86 PRO A O 1
ATOM 719 N N . ILE A 1 87 ? -15.445 -15.980 20.783 1.00 87.50 87 ILE A N 1
ATOM 720 C CA . ILE A 1 87 ? -16.299 -15.279 19.816 1.00 87.50 87 ILE A CA 1
ATOM 721 C C . ILE A 1 87 ? -15.644 -15.016 18.451 1.00 87.50 87 ILE A C 1
ATOM 723 O O . ILE A 1 87 ? -16.345 -14.824 17.470 1.00 87.50 87 ILE A O 1
ATOM 727 N N . ASN A 1 88 ? -14.311 -14.996 18.386 1.00 87.12 88 ASN A N 1
ATOM 728 C CA . ASN A 1 88 ? -13.553 -14.672 17.174 1.00 87.12 88 ASN A CA 1
ATOM 729 C C . ASN A 1 88 ? -12.979 -15.919 16.488 1.00 87.12 88 ASN A C 1
ATOM 731 O O . ASN A 1 88 ? -12.324 -15.803 15.455 1.00 87.12 88 ASN A O 1
ATOM 735 N N . VAL A 1 89 ? -13.169 -17.102 17.079 1.00 85.38 89 VAL A N 1
ATOM 736 C CA . VAL A 1 89 ? -12.697 -18.358 16.500 1.00 85.38 89 VAL A CA 1
ATOM 737 C C . VAL A 1 89 ? -13.719 -18.830 15.464 1.00 85.38 89 VAL A C 1
ATOM 739 O O . VAL A 1 89 ? -14.874 -19.019 15.840 1.00 85.38 89 VAL A O 1
ATOM 742 N N . PRO A 1 90 ? -13.317 -19.044 14.196 1.00 87.56 90 PRO A N 1
ATOM 743 C CA . PRO A 1 90 ? -14.203 -19.612 13.186 1.00 87.56 90 PRO A CA 1
ATOM 744 C C . PRO A 1 90 ? -14.723 -20.985 13.615 1.00 87.56 90 PRO A C 1
ATOM 746 O O . PRO A 1 90 ? -13.966 -21.782 14.171 1.00 87.56 90 PRO A O 1
ATOM 749 N N . GLU A 1 91 ? -15.985 -21.280 13.311 1.00 86.00 91 GLU A N 1
ATOM 750 C CA . GLU A 1 91 ? -16.618 -22.567 13.644 1.00 86.00 91 GLU A CA 1
ATOM 751 C C . GLU A 1 91 ? -15.926 -23.757 12.962 1.00 86.00 91 GLU A C 1
ATOM 753 O O . GLU A 1 91 ? -15.860 -24.846 13.523 1.00 86.00 91 GLU A O 1
ATOM 758 N N . GLU A 1 92 ? -15.334 -23.529 11.788 1.00 90.06 92 GLU A N 1
ATOM 759 C CA . GLU A 1 92 ? -14.573 -24.525 11.023 1.00 90.06 92 GLU A CA 1
ATOM 760 C C . GLU A 1 92 ? -13.265 -24.952 11.712 1.00 90.06 92 GLU A C 1
ATOM 762 O O . GLU A 1 92 ? -12.654 -25.963 11.357 1.00 90.06 92 GLU A O 1
ATOM 767 N N . MET A 1 93 ? -12.791 -24.180 12.692 1.00 86.19 93 MET A N 1
ATOM 768 C CA . MET A 1 93 ? -11.522 -24.446 13.350 1.00 86.19 93 MET A CA 1
ATOM 769 C C . MET A 1 93 ? -11.679 -25.542 14.406 1.00 86.19 93 MET A C 1
ATOM 771 O O . MET A 1 93 ? -12.485 -25.425 15.327 1.00 86.19 93 MET A O 1
ATOM 775 N N . ALA A 1 94 ? -10.839 -26.579 14.332 1.00 90.31 94 ALA A N 1
ATOM 776 C CA . ALA A 1 94 ? -10.857 -27.666 15.306 1.00 90.31 94 ALA A CA 1
ATOM 777 C C . ALA A 1 94 ? -10.768 -27.128 16.755 1.00 90.31 94 ALA A C 1
ATOM 779 O O . ALA A 1 94 ? -9.866 -26.332 17.065 1.00 90.31 94 ALA A O 1
ATOM 780 N N . PRO A 1 95 ? -11.647 -27.574 17.674 1.00 86.88 95 PRO A N 1
ATOM 781 C CA . PRO A 1 95 ? -11.756 -26.998 19.016 1.00 86.88 95 PRO A CA 1
ATOM 782 C C . PRO A 1 95 ? -10.469 -27.169 19.833 1.00 86.88 95 PRO A C 1
ATOM 784 O O . PRO A 1 95 ? -10.100 -26.298 20.624 1.00 86.88 95 PRO A O 1
ATOM 787 N N . GLU A 1 96 ? -9.731 -28.253 19.595 1.00 91.56 96 GLU A N 1
ATOM 788 C CA . GLU A 1 96 ? -8.434 -28.497 20.225 1.00 91.56 96 GLU A CA 1
ATOM 789 C C . GLU A 1 96 ? -7.359 -27.511 19.763 1.00 91.56 96 GLU A C 1
ATOM 791 O O . GLU A 1 96 ? -6.589 -26.997 20.579 1.00 91.56 96 GLU A O 1
ATOM 796 N N . LEU A 1 97 ? -7.312 -27.212 18.461 1.00 90.12 97 LEU A N 1
ATOM 797 C CA . LEU A 1 97 ? -6.384 -26.231 17.904 1.00 90.12 97 LEU A CA 1
ATOM 798 C C . LEU A 1 97 ? -6.693 -24.842 18.469 1.00 90.12 97 LEU A C 1
ATOM 800 O O . LEU A 1 97 ? -5.784 -24.140 18.910 1.00 90.12 97 LEU A O 1
ATOM 804 N N . ALA A 1 98 ? -7.978 -24.491 18.568 1.00 88.00 98 ALA A N 1
ATOM 805 C CA . ALA A 1 98 ? -8.424 -23.265 19.221 1.00 88.00 98 ALA A CA 1
ATOM 806 C C . ALA A 1 98 ? -7.952 -23.170 20.673 1.00 88.00 98 ALA A C 1
ATOM 808 O O . ALA A 1 98 ? -7.442 -22.127 21.093 1.00 88.00 98 ALA A O 1
ATOM 809 N N . ALA A 1 99 ? -8.080 -24.254 21.439 1.00 89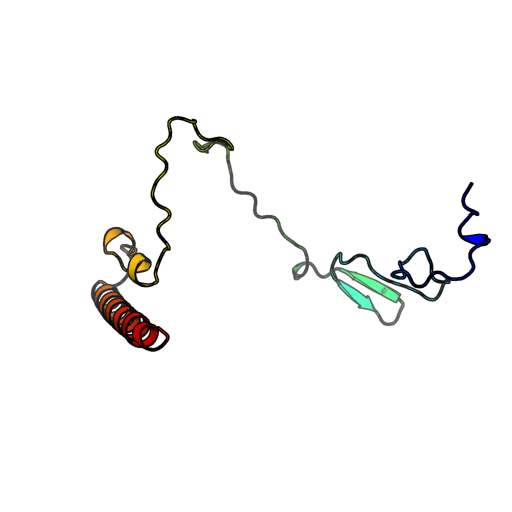.50 99 ALA A N 1
ATOM 810 C CA . ALA A 1 99 ? -7.616 -24.305 22.820 1.00 89.50 99 ALA A CA 1
ATOM 811 C C . ALA A 1 99 ? -6.091 -24.131 22.921 1.00 89.50 99 ALA A C 1
ATOM 813 O O . ALA A 1 99 ? -5.626 -23.328 23.736 1.00 89.50 99 ALA A O 1
ATOM 814 N N . LYS A 1 100 ? -5.322 -24.805 22.057 1.00 92.06 100 LYS A N 1
ATOM 815 C CA . LYS A 1 100 ? -3.857 -24.676 21.993 1.00 92.06 100 LYS A CA 1
ATOM 816 C C . LYS A 1 100 ? -3.434 -23.248 21.645 1.00 92.06 100 LYS A C 1
ATOM 818 O O . LYS A 1 100 ? -2.682 -22.640 22.404 1.00 92.06 100 LYS A O 1
ATOM 823 N N . CYS A 1 101 ? -3.984 -22.658 20.582 1.00 89.12 101 CYS A N 1
ATOM 824 C CA . CYS A 1 101 ? -3.679 -21.278 20.193 1.00 89.12 101 CYS A CA 1
ATOM 825 C C . CYS A 1 101 ? -4.018 -20.271 21.303 1.00 89.12 101 CYS A C 1
ATOM 827 O O . CYS A 1 101 ? -3.244 -19.347 21.555 1.00 89.12 101 CYS A O 1
ATOM 829 N N . ARG A 1 102 ? -5.125 -20.474 22.034 1.00 87.44 102 ARG A N 1
ATOM 830 C CA . ARG A 1 102 ? -5.472 -19.661 23.215 1.00 87.44 102 ARG A CA 1
ATOM 831 C C . ARG A 1 102 ? -4.433 -19.772 24.325 1.00 87.44 102 ARG A C 1
ATOM 833 O O . ARG A 1 102 ? -4.095 -18.757 24.935 1.00 87.44 102 ARG A O 1
ATOM 840 N N . GLN A 1 103 ? -3.970 -20.983 24.627 1.00 91.06 103 GLN A N 1
ATOM 841 C CA . GLN A 1 103 ? -2.952 -21.211 25.654 1.00 91.06 103 GLN A CA 1
ATOM 842 C C . GLN A 1 103 ? -1.633 -20.542 25.263 1.00 91.06 103 GLN A C 1
ATOM 844 O O . GLN A 1 103 ? -1.095 -19.766 26.055 1.00 91.06 103 GLN A O 1
ATOM 849 N N . SER A 1 104 ? -1.181 -20.733 24.023 1.00 90.06 104 SER A N 1
ATOM 850 C CA . SER A 1 104 ? 0.014 -20.074 23.489 1.00 90.06 104 SER A CA 1
ATOM 851 C C . SER A 1 104 ? -0.114 -18.549 23.501 1.00 90.06 104 SER A C 1
ATOM 853 O O . SER A 1 104 ? 0.808 -17.865 23.934 1.00 90.06 104 SER A O 1
ATOM 855 N N . ALA A 1 105 ? -1.269 -17.996 23.114 1.00 88.38 105 ALA A N 1
ATOM 856 C CA . ALA A 1 105 ? -1.511 -16.553 23.147 1.00 88.38 105 ALA A CA 1
ATOM 857 C C . ALA A 1 105 ? -1.501 -15.984 24.575 1.00 88.38 105 ALA A C 1
ATOM 859 O O . ALA A 1 105 ? -0.969 -14.897 24.807 1.00 88.38 105 ALA A O 1
ATOM 860 N N . LYS A 1 106 ? -2.066 -16.715 25.549 1.00 87.56 106 LYS A N 1
ATOM 861 C CA . LYS A 1 106 ? -1.994 -16.341 26.971 1.00 87.56 106 LYS A CA 1
ATOM 862 C C . LYS A 1 106 ? -0.553 -16.355 27.472 1.00 87.56 106 LYS A C 1
ATOM 864 O O . LYS A 1 106 ? -0.174 -15.424 28.179 1.00 87.56 106 LYS A O 1
ATOM 869 N N . GLN A 1 107 ? 0.217 -17.382 27.119 1.00 90.06 107 GLN A N 1
ATOM 870 C CA . GLN A 1 107 ? 1.609 -17.502 27.537 1.00 90.06 107 GLN A CA 1
ATOM 871 C C . GLN A 1 107 ? 2.468 -16.396 26.918 1.00 90.06 107 GLN A C 1
ATOM 873 O O . GLN A 1 107 ? 3.079 -15.633 27.654 1.00 90.06 107 GLN A O 1
ATOM 878 N N . GLY A 1 108 ? 2.396 -16.201 25.598 1.00 86.62 108 GLY A N 1
ATOM 879 C CA . GLY A 1 108 ? 3.142 -15.142 24.915 1.00 86.62 108 GLY A CA 1
ATOM 880 C C . GLY A 1 108 ? 2.798 -13.739 25.426 1.00 86.62 108 GLY A C 1
ATOM 881 O O . GLY A 1 108 ? 3.681 -12.899 25.558 1.00 86.62 108 GLY A O 1
ATOM 882 N N . TRP A 1 109 ? 1.535 -13.481 25.791 1.00 85.31 109 TRP A N 1
ATOM 883 C CA . TRP A 1 109 ? 1.167 -12.223 26.448 1.00 85.31 109 TRP A CA 1
ATOM 884 C C . TRP A 1 109 ? 1.819 -12.072 27.827 1.00 85.31 109 TRP A C 1
ATOM 886 O O . TRP A 1 109 ? 2.359 -11.004 28.114 1.00 85.31 109 TRP A O 1
ATOM 896 N N . LYS A 1 110 ? 1.807 -13.121 28.664 1.00 86.62 110 LYS A N 1
ATOM 897 C CA . LYS A 1 110 ? 2.499 -13.101 29.963 1.00 86.62 110 LYS A CA 1
ATOM 898 C C . LYS A 1 110 ? 3.987 -12.816 29.782 1.00 86.62 110 LYS A C 1
ATOM 900 O O . LYS A 1 110 ? 4.519 -11.980 30.501 1.00 86.62 110 LYS A O 1
ATOM 905 N N . ASP A 1 111 ? 4.618 -13.439 28.791 1.00 85.88 111 ASP A N 1
ATOM 906 C CA . ASP A 1 111 ? 6.040 -13.256 28.501 1.00 85.88 111 ASP A CA 1
ATOM 907 C C . ASP A 1 111 ? 6.344 -11.822 28.024 1.00 85.88 111 ASP A C 1
ATOM 909 O O . ASP A 1 111 ? 7.326 -11.220 28.454 1.00 85.88 111 ASP A O 1
ATOM 913 N N . ILE A 1 112 ? 5.491 -11.234 27.173 1.00 82.00 112 ILE A N 1
ATOM 914 C CA . ILE A 1 112 ? 5.618 -9.833 26.725 1.00 82.00 112 ILE A CA 1
ATOM 915 C C . ILE A 1 112 ? 5.462 -8.862 27.901 1.00 82.00 112 ILE A C 1
ATOM 917 O O . ILE A 1 112 ? 6.252 -7.927 28.029 1.00 82.00 112 ILE A O 1
ATOM 921 N N . VAL A 1 113 ? 4.459 -9.069 28.760 1.00 81.06 113 VAL A N 1
ATOM 922 C CA . VAL A 1 113 ? 4.232 -8.219 29.939 1.00 81.06 113 VAL A CA 1
ATOM 923 C C . VAL A 1 113 ? 5.388 -8.347 30.931 1.00 81.06 113 VAL A C 1
ATOM 925 O O . VAL A 1 113 ? 5.901 -7.327 31.381 1.00 81.06 113 VAL A O 1
ATOM 928 N N . ALA A 1 114 ? 5.856 -9.569 31.203 1.00 75.31 114 ALA A N 1
ATOM 929 C CA . ALA A 1 114 ? 6.999 -9.830 32.079 1.00 75.31 114 ALA A CA 1
ATOM 930 C C . ALA A 1 114 ? 8.309 -9.221 31.548 1.00 75.31 114 ALA A C 1
ATOM 932 O O . ALA A 1 114 ? 9.155 -8.794 32.326 1.00 75.31 114 ALA A O 1
ATOM 933 N N . ARG A 1 115 ? 8.481 -9.137 30.223 1.00 70.50 115 ARG A N 1
ATOM 934 C CA . ARG A 1 115 ? 9.622 -8.446 29.598 1.00 70.50 115 ARG A CA 1
ATOM 935 C C . ARG A 1 115 ? 9.556 -6.926 29.733 1.00 70.50 115 ARG A C 1
ATOM 937 O O . ARG A 1 115 ? 10.598 -6.281 29.748 1.00 70.50 115 ARG A O 1
ATOM 944 N N . LYS A 1 116 ? 8.356 -6.344 29.799 1.00 65.75 116 LYS A N 1
ATOM 945 C CA . LYS A 1 116 ? 8.173 -4.886 29.818 1.00 65.75 116 LYS A CA 1
ATOM 946 C C . LYS A 1 116 ? 8.515 -4.255 31.176 1.00 65.75 116 LYS A C 1
ATOM 948 O O . LYS A 1 116 ? 8.841 -3.077 31.204 1.00 65.75 116 LYS A O 1
ATOM 953 N N . SER A 1 117 ? 8.504 -5.023 32.268 1.00 60.31 117 SER A N 1
ATOM 954 C CA . SER A 1 117 ? 8.735 -4.524 33.635 1.00 60.31 117 SER A CA 1
ATOM 955 C C . SER A 1 117 ? 10.200 -4.223 33.996 1.00 60.31 117 SER A C 1
ATOM 957 O O . SER A 1 117 ? 10.482 -3.984 35.161 1.00 60.31 117 SER A O 1
ATOM 959 N N . TRP A 1 118 ? 11.135 -4.280 33.041 1.00 55.66 118 TRP A N 1
ATOM 960 C CA . TRP A 1 118 ? 12.578 -4.084 33.279 1.00 55.66 118 TRP A CA 1
ATOM 961 C C . TRP A 1 118 ? 13.142 -2.767 32.716 1.00 55.66 118 TRP A C 1
ATOM 963 O O . TRP A 1 118 ? 14.338 -2.530 32.837 1.00 55.66 118 TRP A O 1
ATOM 973 N N . ASN A 1 119 ? 12.306 -1.929 32.091 1.00 55.28 119 ASN A N 1
ATOM 974 C CA . ASN A 1 119 ? 12.704 -0.643 31.493 1.00 55.28 119 ASN A CA 1
ATOM 975 C C . ASN A 1 119 ? 12.035 0.571 32.178 1.00 55.28 119 ASN A C 1
ATOM 977 O O . ASN A 1 119 ? 11.866 1.608 31.533 1.00 55.28 119 ASN A O 1
ATOM 981 N N . GLU A 1 120 ? 11.638 0.435 33.445 1.00 50.03 120 GLU A N 1
ATOM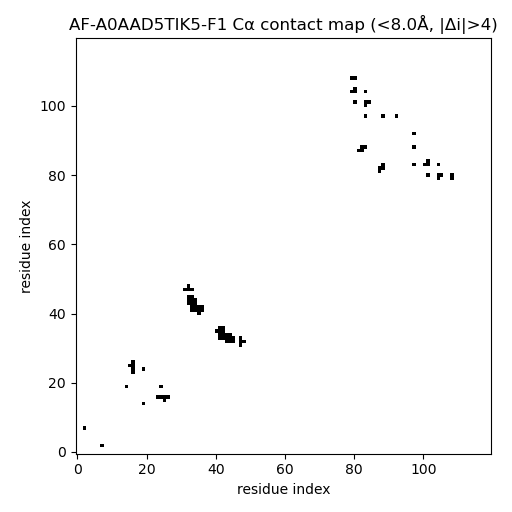 982 C CA . GLU A 1 120 ? 11.246 1.549 34.328 1.00 50.03 120 GLU A CA 1
ATOM 983 C C . GLU A 1 120 ? 12.283 1.729 35.438 1.00 50.03 120 GLU A C 1
ATOM 985 O O . GLU A 1 120 ? 12.731 0.695 35.987 1.00 50.03 120 GLU A O 1
#

Mean predicted aligned error: 10.56 Å

Sequence (120 aa):
MQPSKILLAATRGVLNAKQGNKNYYKGTGSGKMGRWTARGRYILEPWRFRQWVVPDLSSSELKPYVSKEANRYLRRDHSFRDYFRPINVPEEMAPELAAKCRQSAKQGWKDIVARKSWNE